Protein AF-A0A661AA73-F1 (afdb_monomer_lite)

Radius of gyration: 18.54 Å; chains: 1; bounding box: 56×27×52 Å

Sequence (148 aa):
MERRIKIKQYLFYMFFAGVAICINLLTQMLVKKSLVNFAGEVKYHGYDLIYWIQLVSGTITGFVFKFIVDKFYIFGEKFCSLQRTAGQFILYTGFAVFTTMIFWGTETLFRFVFSFENREILGGLIGLIIGYTTKYLLDRRWVFTQRY

Structure (mmCIF, N/CA/C/O backbone):
data_AF-A0A661AA73-F1
#
_entry.id   AF-A0A661AA73-F1
#
loop_
_atom_site.group_PDB
_atom_site.id
_atom_site.type_symbol
_atom_site.label_atom_id
_atom_site.label_alt_id
_atom_site.label_comp_id
_atom_site.label_asym_id
_atom_site.label_entity_id
_atom_site.label_seq_id
_atom_site.pdbx_PDB_ins_code
_atom_site.Cartn_x
_atom_site.Cartn_y
_atom_site.Cartn_z
_atom_site.occupancy
_atom_site.B_iso_or_equiv
_atom_site.auth_seq_id
_atom_site.auth_comp_id
_atom_site.auth_asym_id
_atom_site.auth_atom_id
_atom_site.pdbx_PDB_model_num
ATOM 1 N N . MET A 1 1 ? -29.811 3.913 8.322 1.00 63.53 1 MET A N 1
ATOM 2 C CA . MET A 1 1 ? -28.695 4.661 8.953 1.00 63.53 1 MET A CA 1
ATOM 3 C C . MET A 1 1 ? -27.362 3.919 8.819 1.00 63.53 1 MET A C 1
ATOM 5 O O . MET A 1 1 ? -26.413 4.486 8.293 1.00 63.53 1 MET A O 1
ATOM 9 N N . GLU A 1 2 ? -27.312 2.632 9.171 1.00 74.81 2 GLU A N 1
ATOM 10 C CA . GLU A 1 2 ? -26.103 1.788 9.152 1.00 74.81 2 GLU A CA 1
ATOM 11 C C . GLU A 1 2 ? -25.366 1.719 7.794 1.00 74.81 2 GLU A C 1
ATOM 13 O O . GLU A 1 2 ? -24.146 1.866 7.737 1.00 74.81 2 GLU A O 1
ATOM 18 N N . ARG A 1 3 ? -26.093 1.593 6.671 1.00 74.69 3 ARG A N 1
ATOM 19 C CA . ARG A 1 3 ? -25.500 1.588 5.315 1.00 74.69 3 ARG A CA 1
ATOM 20 C C . ARG A 1 3 ? -24.687 2.855 5.015 1.00 74.69 3 ARG A C 1
ATOM 22 O O . ARG A 1 3 ? -23.620 2.766 4.417 1.00 74.69 3 ARG A O 1
ATOM 29 N N . ARG A 1 4 ? -25.156 4.029 5.463 1.00 71.56 4 ARG A N 1
ATOM 30 C CA . ARG A 1 4 ? -24.445 5.306 5.261 1.00 71.56 4 ARG A CA 1
ATOM 31 C C . ARG A 1 4 ? -23.136 5.361 6.055 1.00 71.56 4 ARG A C 1
ATOM 33 O O . ARG A 1 4 ? -22.165 5.926 5.566 1.00 71.56 4 ARG A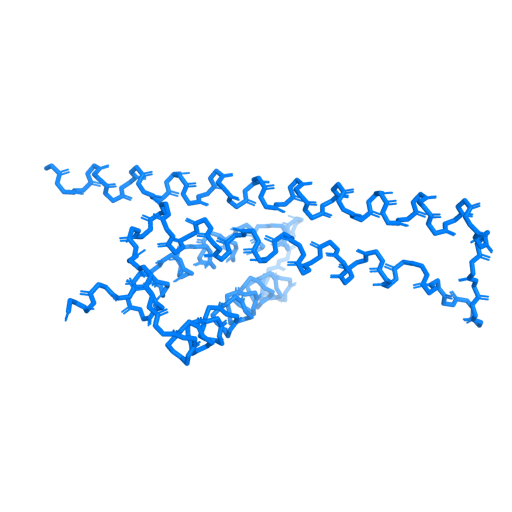 O 1
ATOM 40 N N . ILE A 1 5 ? -23.094 4.746 7.238 1.00 75.62 5 ILE A N 1
ATOM 41 C CA . ILE A 1 5 ? -21.888 4.672 8.078 1.00 75.62 5 ILE A CA 1
ATOM 42 C C . ILE A 1 5 ? -20.822 3.798 7.404 1.00 75.62 5 ILE A C 1
ATOM 44 O O . ILE A 1 5 ? -19.671 4.213 7.295 1.00 75.62 5 ILE A O 1
ATOM 48 N N . LYS A 1 6 ? -21.216 2.635 6.865 1.00 79.62 6 LYS A N 1
ATOM 49 C CA . LYS A 1 6 ? -20.295 1.726 6.155 1.00 79.62 6 LYS A CA 1
ATOM 50 C C . LYS A 1 6 ? -19.690 2.373 4.900 1.00 79.62 6 LYS A C 1
ATOM 52 O O . LYS A 1 6 ? -18.494 2.237 4.671 1.00 79.62 6 LYS A O 1
ATOM 57 N N . ILE A 1 7 ? -20.486 3.128 4.133 1.00 83.44 7 ILE A N 1
ATOM 58 C CA . ILE A 1 7 ? -19.994 3.860 2.951 1.00 83.44 7 ILE A CA 1
ATOM 59 C C . ILE A 1 7 ? -18.974 4.929 3.355 1.00 83.44 7 ILE A C 1
ATOM 61 O O . ILE A 1 7 ? -17.910 5.006 2.751 1.00 83.44 7 ILE A O 1
ATOM 65 N N . LYS A 1 8 ? -19.252 5.721 4.400 1.00 86.56 8 LYS A N 1
ATOM 66 C CA . LYS A 1 8 ? -18.293 6.723 4.890 1.00 86.56 8 LYS A CA 1
ATOM 67 C C . LYS A 1 8 ? -16.967 6.084 5.313 1.00 86.56 8 LYS A C 1
ATOM 69 O O . LYS A 1 8 ? -15.920 6.571 4.907 1.00 86.56 8 LYS A O 1
ATOM 74 N N . GLN A 1 9 ? -17.006 4.984 6.068 1.00 88.12 9 GLN A N 1
ATOM 75 C CA . GLN A 1 9 ? -15.796 4.250 6.467 1.00 88.12 9 GLN A CA 1
ATOM 76 C C . GLN A 1 9 ? -14.982 3.772 5.262 1.00 88.12 9 GLN A C 1
ATOM 78 O O . GLN A 1 9 ? -13.766 3.927 5.251 1.00 88.12 9 GLN A O 1
ATOM 83 N N . TYR A 1 10 ? -15.645 3.232 4.238 1.00 87.38 10 TYR A N 1
ATOM 84 C CA . TYR A 1 10 ? -14.981 2.811 3.006 1.00 87.38 10 TYR A CA 1
ATOM 85 C C . TYR A 1 10 ? -14.327 3.988 2.262 1.00 87.38 10 TYR A C 1
ATOM 87 O O . TYR A 1 10 ? -13.188 3.881 1.815 1.00 87.38 10 TYR A O 1
ATOM 95 N N . LEU A 1 11 ? -15.001 5.139 2.174 1.00 89.25 11 LEU A N 1
ATOM 96 C CA . LEU A 1 11 ? -14.428 6.334 1.547 1.00 89.25 11 LEU A CA 1
ATOM 97 C C . LEU A 1 11 ? -13.191 6.841 2.300 1.00 89.25 11 LEU A C 1
ATOM 99 O O . LEU A 1 11 ? -12.180 7.143 1.670 1.00 89.25 11 LEU A O 1
ATOM 103 N N . PHE A 1 12 ? -13.230 6.871 3.636 1.00 91.12 12 PHE A N 1
ATOM 104 C CA . PHE A 1 12 ? -12.049 7.190 4.446 1.00 91.12 12 PHE A CA 1
ATOM 105 C C . PHE A 1 12 ? -10.926 6.172 4.241 1.00 91.12 12 PHE A C 1
ATOM 107 O O . PHE A 1 12 ? -9.774 6.562 4.074 1.00 91.12 12 PHE A O 1
ATOM 114 N N . TYR A 1 13 ? -11.257 4.881 4.194 1.00 90.75 13 TYR A N 1
ATOM 115 C CA . TYR A 1 13 ? -10.289 3.822 3.926 1.00 90.75 13 TYR A CA 1
ATOM 116 C C . TYR A 1 13 ? -9.554 4.047 2.593 1.00 90.75 13 TYR A C 1
ATOM 118 O O . TYR A 1 13 ? -8.325 3.961 2.547 1.00 90.75 13 TYR A O 1
ATOM 126 N N . MET A 1 14 ? -10.286 4.398 1.530 1.00 90.69 14 MET A N 1
ATOM 127 C CA . MET A 1 14 ? -9.707 4.709 0.217 1.00 90.69 14 MET A CA 1
ATOM 128 C C . MET A 1 14 ? -8.880 5.999 0.234 1.00 90.69 14 MET A C 1
ATOM 130 O O . MET A 1 14 ? -7.782 6.028 -0.317 1.00 90.69 14 MET A O 1
ATOM 134 N N . PHE A 1 15 ? -9.358 7.049 0.908 1.00 94.56 15 PHE A N 1
ATOM 135 C CA . PHE A 1 15 ? -8.613 8.302 1.059 1.00 94.56 15 PHE A CA 1
ATOM 136 C C . PHE A 1 15 ? -7.252 8.072 1.728 1.00 94.56 15 PHE A C 1
ATOM 138 O O . PHE A 1 15 ? -6.217 8.469 1.194 1.00 94.56 15 PHE A O 1
ATOM 145 N N . PHE A 1 16 ? -7.227 7.362 2.857 1.00 95.31 16 PHE A N 1
ATOM 146 C CA . PHE A 1 16 ? -5.982 7.073 3.566 1.00 95.31 16 PHE A CA 1
ATOM 147 C C . PHE A 1 16 ? -5.085 6.070 2.835 1.00 95.31 16 PHE A C 1
ATOM 149 O O . PHE A 1 16 ? -3.870 6.108 3.022 1.00 95.31 16 PHE A O 1
ATOM 156 N N . ALA A 1 17 ? -5.637 5.216 1.966 1.00 92.31 17 ALA A N 1
ATOM 157 C CA . ALA A 1 17 ? -4.826 4.438 1.030 1.00 92.31 17 ALA A CA 1
ATOM 158 C C . ALA A 1 17 ? -4.079 5.358 0.051 1.00 92.31 17 ALA A C 1
ATOM 160 O O . ALA A 1 17 ? -2.880 5.181 -0.148 1.00 92.31 17 ALA A O 1
ATOM 161 N N . GLY A 1 18 ? -4.746 6.390 -0.477 1.00 95.00 18 GLY A N 1
ATOM 162 C CA . GLY A 1 18 ? -4.105 7.439 -1.275 1.00 95.00 18 GLY A CA 1
ATOM 163 C C . GLY A 1 18 ? -2.997 8.171 -0.509 1.00 95.00 18 GLY A C 1
ATOM 164 O O . GLY A 1 18 ? -1.888 8.318 -1.016 1.00 95.00 18 GLY A O 1
ATOM 165 N N . VAL A 1 19 ? -3.245 8.548 0.749 1.00 97.75 19 VAL A N 1
ATOM 166 C CA . VAL A 1 19 ? -2.222 9.177 1.609 1.00 97.75 19 VAL A CA 1
ATOM 167 C C . VAL A 1 19 ? -1.027 8.245 1.841 1.00 97.75 19 VAL A C 1
ATOM 169 O O . VAL A 1 19 ? 0.116 8.688 1.767 1.00 97.75 19 VAL A O 1
ATOM 172 N N . ALA A 1 20 ? -1.265 6.951 2.069 1.00 97.06 20 ALA A N 1
ATOM 173 C CA . ALA A 1 20 ? -0.200 5.964 2.232 1.00 97.06 20 ALA A CA 1
ATOM 174 C C . ALA A 1 20 ? 0.674 5.830 0.972 1.00 97.06 20 ALA A C 1
ATOM 176 O O . ALA A 1 20 ? 1.889 5.676 1.091 1.00 97.06 20 ALA A O 1
ATOM 177 N N . ILE A 1 21 ? 0.077 5.939 -0.222 1.00 96.81 21 ILE A N 1
ATOM 178 C CA . ILE A 1 21 ? 0.811 5.978 -1.496 1.00 96.81 21 ILE A CA 1
ATOM 179 C C . ILE A 1 21 ? 1.684 7.237 -1.563 1.00 96.81 21 ILE A C 1
ATOM 181 O O . ILE A 1 21 ? 2.868 7.135 -1.877 1.00 96.81 21 ILE A O 1
ATOM 185 N N . CYS A 1 22 ? 1.147 8.407 -1.204 1.00 98.19 22 CYS A N 1
ATOM 186 C CA . CYS A 1 22 ? 1.930 9.645 -1.159 1.00 98.19 22 CYS A CA 1
ATOM 187 C C . CYS A 1 22 ? 3.109 9.548 -0.179 1.00 98.19 22 CYS A C 1
ATOM 189 O O . CYS A 1 22 ? 4.218 9.949 -0.522 1.00 98.19 22 CYS A O 1
ATOM 191 N N . ILE A 1 23 ? 2.892 8.981 1.014 1.00 98.50 23 ILE A N 1
ATOM 192 C CA . ILE A 1 23 ? 3.951 8.756 2.010 1.00 98.50 23 ILE A CA 1
ATOM 193 C C . ILE A 1 23 ? 5.013 7.806 1.460 1.00 98.50 23 ILE A C 1
ATOM 195 O O . ILE A 1 23 ? 6.197 8.106 1.566 1.00 98.50 23 ILE A O 1
ATOM 199 N N . ASN A 1 24 ? 4.600 6.697 0.838 1.00 98.56 24 ASN A N 1
ATOM 200 C CA . ASN A 1 24 ? 5.518 5.754 0.209 1.00 98.56 24 ASN A CA 1
ATOM 201 C C . ASN A 1 24 ? 6.428 6.479 -0.793 1.00 98.56 24 ASN A C 1
ATOM 203 O O . ASN A 1 24 ? 7.647 6.463 -0.626 1.00 98.56 24 ASN A O 1
ATOM 207 N N . LEU A 1 25 ? 5.844 7.178 -1.771 1.00 98.19 25 LEU A N 1
ATOM 208 C CA . LEU A 1 25 ? 6.591 7.879 -2.818 1.00 98.19 25 LEU A CA 1
ATOM 209 C C . LEU A 1 25 ? 7.501 8.976 -2.251 1.00 98.19 25 LEU A C 1
ATOM 211 O O . LEU A 1 25 ? 8.659 9.075 -2.656 1.00 98.19 25 LEU A O 1
ATOM 215 N N . LEU A 1 26 ? 7.018 9.756 -1.279 1.00 98.44 26 LEU A N 1
ATOM 216 C CA . LEU A 1 26 ? 7.818 10.790 -0.623 1.00 98.44 26 LEU A CA 1
ATOM 217 C C . LEU A 1 26 ? 9.027 10.186 0.099 1.00 98.44 26 LEU A C 1
ATOM 219 O O . LEU A 1 26 ? 10.142 10.686 -0.048 1.00 98.44 26 LEU A O 1
ATOM 223 N N . THR A 1 27 ? 8.838 9.086 0.829 1.00 98.56 27 THR A N 1
ATOM 224 C CA . THR A 1 27 ? 9.943 8.366 1.468 1.00 98.56 27 THR A CA 1
ATOM 225 C C . THR A 1 27 ? 10.942 7.863 0.432 1.00 98.56 27 THR A C 1
ATOM 227 O O . THR A 1 27 ? 12.140 8.054 0.632 1.00 98.56 27 THR A O 1
ATOM 230 N N . GLN A 1 28 ? 10.490 7.291 -0.693 1.00 98.50 28 GLN A N 1
ATOM 231 C CA . GLN A 1 28 ? 11.411 6.859 -1.752 1.00 98.50 28 GLN A CA 1
ATOM 232 C C . GLN A 1 28 ? 12.250 8.032 -2.275 1.00 98.50 28 GLN A C 1
ATOM 234 O O . GLN A 1 28 ? 13.469 7.918 -2.395 1.00 98.50 28 GLN A O 1
ATOM 239 N N . MET A 1 29 ? 11.613 9.176 -2.541 1.00 98.06 29 MET A N 1
ATOM 240 C CA . MET A 1 29 ? 12.288 10.381 -3.031 1.00 98.06 29 MET A CA 1
ATOM 241 C C . MET A 1 29 ? 13.328 10.908 -2.037 1.00 98.06 29 MET A C 1
ATOM 243 O O . MET A 1 29 ? 14.446 11.237 -2.436 1.00 98.06 29 MET A O 1
ATOM 247 N N . LEU A 1 30 ? 12.976 10.983 -0.751 1.00 98.00 30 LEU A N 1
ATOM 248 C CA . LEU A 1 30 ? 13.876 11.465 0.296 1.00 98.00 30 LEU A CA 1
ATOM 249 C C . LEU A 1 30 ? 15.050 10.508 0.512 1.00 98.00 30 LEU A C 1
ATOM 251 O O . LEU A 1 30 ? 16.190 10.961 0.558 1.00 98.00 30 LEU A O 1
ATOM 255 N N . VAL A 1 31 ? 14.797 9.198 0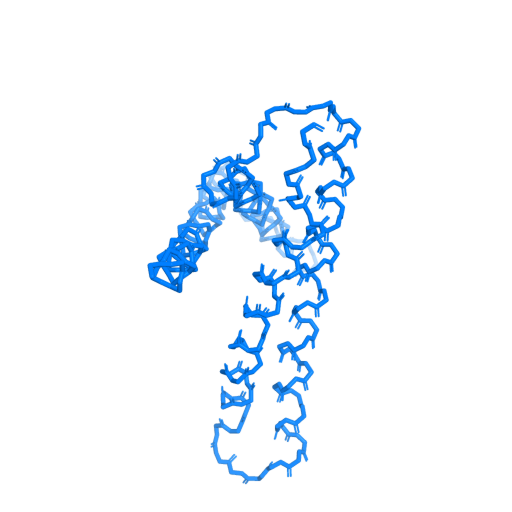.585 1.00 97.44 31 VAL A N 1
ATOM 256 C CA . VAL A 1 31 ? 15.849 8.182 0.745 1.00 97.44 31 VAL A CA 1
ATOM 257 C C . VAL A 1 31 ? 16.801 8.202 -0.446 1.00 97.44 31 VAL A C 1
ATOM 259 O O . VAL A 1 31 ? 18.012 8.269 -0.243 1.00 97.44 31 VAL A O 1
ATOM 262 N N . LYS A 1 32 ? 16.273 8.245 -1.678 1.00 96.25 32 LYS A N 1
ATOM 263 C CA . LYS A 1 32 ? 17.086 8.383 -2.893 1.00 96.25 32 LYS A CA 1
ATOM 264 C C . LYS A 1 32 ? 17.996 9.600 -2.812 1.00 96.25 32 LYS A C 1
ATOM 266 O O . LYS A 1 32 ? 19.206 9.478 -2.968 1.00 96.25 32 LYS A O 1
ATOM 271 N N . LYS A 1 33 ? 17.407 10.776 -2.567 1.00 96.12 33 LYS A N 1
ATOM 272 C CA . LYS A 1 33 ? 18.133 12.049 -2.549 1.00 96.12 33 LYS A CA 1
ATOM 273 C C . LYS A 1 33 ? 19.219 12.048 -1.476 1.00 96.12 33 LYS A C 1
ATOM 275 O O . LYS A 1 33 ? 20.344 12.440 -1.759 1.00 96.12 33 LYS A O 1
ATOM 280 N N . SER A 1 34 ? 18.902 11.582 -0.271 1.00 95.69 34 SER A N 1
ATOM 281 C CA . SER A 1 34 ? 19.855 11.524 0.838 1.00 95.69 34 SER A CA 1
ATOM 282 C C . SER A 1 34 ? 21.015 10.569 0.556 1.00 95.69 34 SER A C 1
ATOM 284 O O . SER A 1 34 ? 22.165 10.946 0.761 1.00 95.69 34 SER A O 1
ATOM 286 N N . LEU A 1 35 ? 20.738 9.362 0.051 1.00 94.94 35 LEU A N 1
ATOM 287 C CA . LEU A 1 35 ? 21.778 8.365 -0.219 1.00 94.94 35 LEU A CA 1
ATOM 288 C C . LEU A 1 35 ? 22.663 8.754 -1.404 1.00 94.94 35 LEU A C 1
ATOM 290 O O . LEU A 1 35 ? 23.879 8.633 -1.299 1.00 94.94 35 LEU A O 1
ATOM 294 N N . VAL A 1 36 ? 22.085 9.287 -2.485 1.00 94.00 36 VAL A N 1
ATOM 295 C CA . VAL A 1 36 ? 22.866 9.788 -3.630 1.00 94.00 36 VAL A CA 1
ATOM 296 C C . VAL A 1 36 ? 23.745 10.969 -3.217 1.00 94.00 36 VAL A C 1
ATOM 298 O O . VAL A 1 36 ? 24.907 11.022 -3.605 1.00 94.00 36 VAL A O 1
ATOM 301 N N . ASN A 1 37 ? 23.243 11.890 -2.390 1.00 94.50 37 ASN A N 1
ATOM 302 C CA . ASN A 1 37 ? 24.049 13.011 -1.895 1.00 94.50 37 ASN A CA 1
ATOM 303 C C . ASN A 1 37 ? 25.203 12.565 -0.984 1.00 94.50 37 ASN A C 1
ATOM 305 O O . ASN A 1 37 ? 26.219 13.249 -0.917 1.00 94.50 37 ASN A O 1
ATOM 309 N N . PHE A 1 38 ? 25.037 11.456 -0.261 1.00 92.75 38 PHE A N 1
ATOM 310 C CA . PHE A 1 38 ? 26.037 10.948 0.677 1.00 92.75 38 PHE A CA 1
ATOM 311 C C . PHE A 1 38 ? 27.087 10.050 0.008 1.00 92.75 38 PHE A C 1
ATOM 313 O O . PHE A 1 38 ? 28.273 10.180 0.296 1.00 92.75 38 PHE A O 1
ATOM 320 N N . ALA A 1 39 ? 26.660 9.138 -0.869 1.00 89.75 39 ALA A N 1
ATOM 321 C CA . ALA A 1 39 ? 27.498 8.073 -1.425 1.00 89.75 39 ALA A CA 1
ATOM 322 C C . ALA A 1 39 ? 27.685 8.146 -2.954 1.00 89.75 39 ALA A C 1
ATOM 324 O O . ALA A 1 39 ? 28.422 7.334 -3.512 1.00 89.75 39 ALA A O 1
ATOM 325 N N . GLY A 1 40 ? 27.032 9.088 -3.642 1.00 88.00 40 GLY A N 1
ATOM 326 C CA . GLY A 1 40 ? 26.944 9.103 -5.103 1.00 88.00 40 GLY A CA 1
ATOM 327 C C . GLY A 1 40 ? 26.013 8.015 -5.651 1.00 88.00 40 GLY A C 1
ATOM 328 O O . GLY A 1 40 ? 25.267 7.373 -4.912 1.00 88.00 40 GLY A O 1
ATOM 329 N N . GLU A 1 41 ? 26.029 7.801 -6.969 1.00 84.69 41 GLU A N 1
ATOM 330 C CA . GLU A 1 41 ? 25.334 6.655 -7.566 1.00 84.69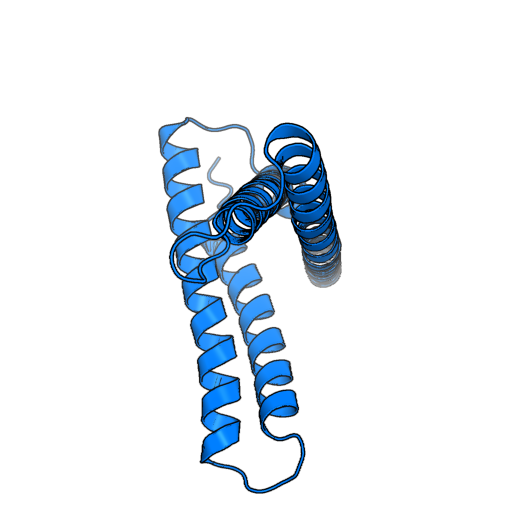 41 GLU A CA 1
ATOM 331 C C . GLU A 1 41 ? 26.101 5.358 -7.278 1.00 84.69 41 GLU A C 1
ATOM 333 O O . GLU A 1 41 ? 27.262 5.217 -7.660 1.00 84.69 41 GLU A O 1
ATOM 338 N N . VAL A 1 42 ? 25.435 4.379 -6.659 1.00 83.06 42 VAL A N 1
ATOM 339 C CA . VAL A 1 42 ? 26.025 3.066 -6.362 1.00 83.06 42 VAL A CA 1
ATOM 340 C C . VAL A 1 42 ? 25.401 2.010 -7.272 1.00 83.06 42 VAL A C 1
ATOM 342 O O . VAL A 1 42 ? 24.323 1.481 -6.992 1.00 83.06 42 VAL A O 1
ATOM 345 N N . LYS A 1 43 ? 26.097 1.696 -8.370 1.00 85.12 43 LYS A N 1
ATOM 346 C CA . LYS A 1 43 ? 25.735 0.614 -9.297 1.00 85.12 43 LYS A CA 1
ATOM 347 C C . LYS A 1 43 ? 26.716 -0.545 -9.148 1.00 85.12 43 LYS A C 1
ATOM 349 O O . LYS A 1 43 ? 27.912 -0.371 -9.355 1.00 85.12 43 LYS A O 1
ATOM 354 N N . TYR A 1 44 ? 26.214 -1.735 -8.831 1.00 78.00 44 TYR A N 1
ATOM 355 C CA . TYR A 1 44 ? 27.008 -2.964 -8.748 1.00 78.00 44 TYR A CA 1
ATOM 356 C C . TYR A 1 44 ? 26.541 -3.931 -9.835 1.00 78.00 44 TYR A C 1
ATOM 358 O O . TYR A 1 44 ? 25.382 -4.323 -9.827 1.00 78.00 44 TYR A O 1
ATOM 366 N N . HIS A 1 45 ? 27.394 -4.280 -10.807 1.00 84.00 45 HIS A N 1
ATOM 367 C CA . HIS A 1 45 ? 27.022 -5.128 -11.959 1.00 84.00 45 HIS A CA 1
ATOM 368 C C . HIS A 1 45 ? 25.722 -4.697 -12.682 1.00 84.00 45 HIS A C 1
ATOM 370 O O . HIS A 1 45 ? 24.936 -5.530 -13.122 1.00 84.00 45 HIS A O 1
ATOM 376 N N . GLY A 1 46 ? 25.470 -3.386 -12.785 1.00 83.94 46 GLY A N 1
ATOM 377 C CA . GLY A 1 46 ? 24.251 -2.834 -13.395 1.00 83.94 46 GLY A CA 1
ATOM 378 C C . GLY A 1 46 ? 23.034 -2.754 -12.463 1.00 83.94 46 GLY A C 1
ATOM 379 O O . GLY A 1 46 ? 22.037 -2.139 -12.832 1.00 83.94 46 GLY A O 1
ATOM 380 N N . TYR A 1 47 ? 23.119 -3.296 -11.246 1.00 84.81 47 TYR A N 1
ATOM 381 C CA . TYR A 1 47 ? 22.081 -3.177 -10.225 1.00 84.81 47 TYR A CA 1
ATOM 382 C C . TYR A 1 47 ? 22.245 -1.883 -9.425 1.00 84.81 47 TYR A C 1
ATOM 384 O O . TYR A 1 47 ? 23.304 -1.626 -8.850 1.00 84.81 47 TYR A O 1
ATOM 392 N N . ASP A 1 48 ? 21.181 -1.087 -9.359 1.00 90.06 48 ASP A N 1
ATOM 393 C CA . ASP A 1 48 ? 21.100 0.112 -8.524 1.00 90.06 48 ASP A CA 1
ATOM 394 C C . ASP A 1 48 ? 20.692 -0.286 -7.095 1.00 90.06 48 ASP A C 1
ATOM 396 O O . ASP A 1 48 ? 19.531 -0.594 -6.816 1.00 90.06 48 ASP A O 1
ATOM 400 N N . LEU A 1 49 ? 21.664 -0.326 -6.180 1.00 89.75 49 LEU A N 1
ATOM 401 C CA . LEU A 1 49 ? 21.421 -0.674 -4.775 1.00 89.75 49 LEU A CA 1
ATOM 402 C C . LEU A 1 49 ? 20.555 0.381 -4.074 1.00 89.75 49 LEU A C 1
ATOM 404 O O . LEU A 1 49 ? 19.715 0.036 -3.240 1.00 89.75 49 LEU A O 1
ATOM 408 N N . ILE A 1 50 ? 20.722 1.658 -4.433 1.00 92.69 50 ILE A N 1
ATOM 409 C CA . ILE A 1 50 ? 19.955 2.763 -3.850 1.00 92.69 50 ILE A CA 1
ATOM 410 C C . ILE A 1 50 ? 18.481 2.622 -4.224 1.00 92.69 50 ILE A C 1
ATOM 412 O O . ILE A 1 50 ? 17.629 2.816 -3.356 1.00 92.69 50 ILE A O 1
ATOM 416 N N . TYR A 1 51 ? 18.181 2.211 -5.461 1.00 94.06 51 TYR A N 1
ATOM 417 C CA . TYR A 1 51 ? 16.816 1.933 -5.917 1.00 94.06 51 TYR A CA 1
ATOM 418 C C . TYR A 1 51 ? 16.087 0.917 -5.021 1.00 94.06 51 TYR A C 1
ATOM 420 O O . TYR A 1 51 ? 14.949 1.146 -4.606 1.00 94.06 51 TYR A O 1
ATOM 428 N N . TRP A 1 52 ? 16.737 -0.192 -4.671 1.00 93.94 52 TRP A N 1
ATOM 429 C CA . TRP A 1 52 ? 16.114 -1.198 -3.808 1.00 93.94 52 TRP A CA 1
ATOM 430 C C . TRP A 1 52 ? 15.920 -0.693 -2.379 1.00 93.94 52 TRP A C 1
ATOM 432 O O . TRP A 1 52 ? 14.866 -0.930 -1.786 1.00 93.94 52 TRP A O 1
ATOM 442 N N . ILE A 1 53 ? 16.890 0.055 -1.843 1.00 95.12 53 ILE A N 1
ATOM 443 C CA . ILE A 1 53 ? 16.785 0.641 -0.502 1.00 95.12 53 ILE A CA 1
ATOM 444 C C . ILE A 1 53 ? 15.616 1.629 -0.442 1.00 95.12 53 ILE A C 1
ATOM 446 O O . ILE A 1 53 ? 14.764 1.498 0.437 1.00 95.12 53 ILE A O 1
ATOM 450 N N . GLN A 1 54 ? 15.510 2.565 -1.395 1.00 96.62 54 GLN A N 1
ATOM 451 C CA . GLN A 1 54 ? 14.382 3.502 -1.426 1.00 96.62 54 GLN A CA 1
ATOM 452 C C . GLN A 1 54 ? 13.041 2.763 -1.551 1.00 96.62 54 GLN A C 1
ATOM 454 O O . GLN A 1 54 ? 12.105 3.110 -0.834 1.00 96.62 54 GLN A O 1
ATOM 459 N N . LEU A 1 55 ? 12.950 1.724 -2.395 1.00 97.12 55 LEU A N 1
ATOM 460 C CA . LEU A 1 55 ? 11.718 0.972 -2.647 1.00 97.12 55 LEU A CA 1
ATOM 461 C C . LEU A 1 55 ? 11.234 0.267 -1.375 1.00 97.12 55 LEU A C 1
ATOM 463 O O . LEU A 1 55 ? 10.058 0.365 -1.011 1.00 97.12 55 LEU A O 1
ATOM 467 N N . VAL A 1 56 ? 12.149 -0.408 -0.675 1.00 97.25 56 VAL A N 1
ATOM 468 C CA . VAL A 1 56 ? 11.861 -1.089 0.591 1.00 97.25 56 VAL A CA 1
ATOM 469 C C . VAL A 1 56 ? 11.481 -0.075 1.666 1.00 97.25 56 VAL A C 1
ATOM 471 O O . VAL A 1 56 ? 10.457 -0.256 2.325 1.00 97.25 56 VAL A O 1
ATOM 474 N N . SER A 1 57 ? 12.233 1.021 1.812 1.00 97.81 57 SER A N 1
ATOM 475 C CA . SER A 1 57 ? 11.914 2.072 2.785 1.00 97.81 57 SER A CA 1
ATOM 476 C C . SER A 1 57 ? 10.526 2.668 2.548 1.00 97.81 57 SER A C 1
ATOM 478 O O . SER A 1 57 ? 9.720 2.705 3.474 1.00 97.81 57 SER A O 1
ATOM 480 N N . GLY A 1 58 ? 10.204 3.066 1.313 1.00 97.81 58 GLY A N 1
ATOM 481 C CA . GLY A 1 58 ? 8.888 3.614 0.975 1.00 97.81 58 GLY A CA 1
ATOM 482 C C . GLY A 1 58 ? 7.754 2.627 1.239 1.00 97.81 58 GLY A C 1
ATOM 483 O O . GLY A 1 58 ? 6.730 2.997 1.820 1.00 97.81 58 GLY A O 1
ATOM 484 N N . THR A 1 59 ? 7.960 1.355 0.887 1.00 96.12 59 THR A N 1
ATOM 485 C CA . THR A 1 59 ? 6.989 0.282 1.138 1.00 96.12 59 THR A CA 1
ATOM 486 C C . THR A 1 59 ? 6.731 0.105 2.626 1.00 96.12 59 THR A C 1
ATOM 488 O O . THR A 1 59 ? 5.574 0.136 3.039 1.00 96.12 59 THR A O 1
ATOM 491 N N . ILE A 1 60 ? 7.781 -0.002 3.443 1.00 96.75 60 ILE A N 1
ATOM 492 C CA . ILE A 1 60 ? 7.646 -0.149 4.896 1.00 96.75 60 ILE A CA 1
ATOM 493 C C . ILE A 1 60 ? 6.913 1.056 5.487 1.00 96.75 60 ILE A C 1
ATOM 495 O O . ILE A 1 60 ? 5.923 0.877 6.194 1.00 96.75 60 ILE A O 1
ATOM 499 N N . THR A 1 61 ? 7.351 2.281 5.187 1.00 98.00 61 THR A N 1
ATOM 500 C CA . THR A 1 61 ? 6.771 3.483 5.803 1.00 98.00 61 THR A CA 1
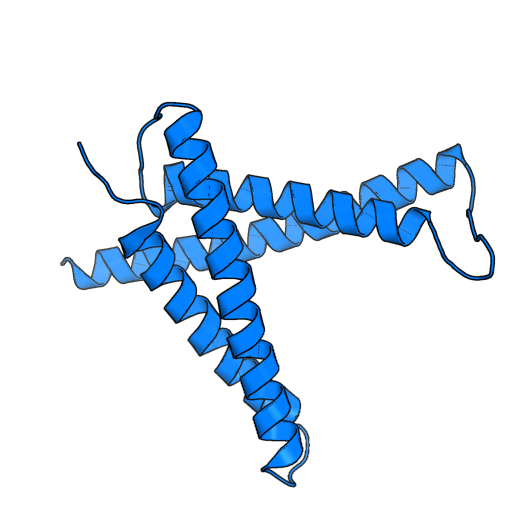ATOM 501 C C . THR A 1 61 ? 5.305 3.672 5.416 1.00 98.00 61 THR A C 1
ATOM 503 O O . THR A 1 61 ? 4.466 3.886 6.293 1.00 98.00 61 THR A O 1
ATOM 506 N N . GLY A 1 62 ? 4.968 3.530 4.130 1.00 97.31 62 GLY A N 1
ATOM 507 C CA . GLY A 1 62 ? 3.582 3.629 3.666 1.00 97.31 62 GLY A CA 1
ATOM 508 C C . GLY A 1 62 ? 2.689 2.532 4.253 1.00 97.31 62 GLY A C 1
ATOM 509 O O . GLY A 1 62 ? 1.563 2.803 4.676 1.00 97.31 62 GLY A O 1
ATOM 510 N N . PHE A 1 63 ? 3.196 1.299 4.341 1.00 95.38 63 PHE A N 1
ATOM 511 C CA . PHE A 1 63 ? 2.434 0.163 4.856 1.00 95.38 63 PHE A CA 1
ATOM 512 C C . PHE A 1 63 ? 2.198 0.250 6.368 1.00 95.38 63 PHE A C 1
ATOM 514 O O . PHE A 1 63 ? 1.075 0.032 6.824 1.00 95.38 63 PHE A O 1
ATOM 521 N N . VAL A 1 64 ? 3.217 0.637 7.144 1.00 96.31 64 VAL A N 1
ATOM 522 C CA . VAL A 1 64 ? 3.098 0.871 8.593 1.00 96.31 64 VAL A CA 1
ATOM 523 C C . VAL A 1 64 ? 2.114 2.001 8.876 1.00 96.31 64 VAL A C 1
ATOM 525 O O . VAL A 1 64 ? 1.223 1.830 9.708 1.00 96.31 64 VAL A O 1
ATOM 528 N N . PHE A 1 65 ? 2.216 3.123 8.153 1.00 97.62 65 PHE A N 1
ATOM 529 C CA . PHE A 1 65 ? 1.247 4.214 8.263 1.00 97.62 65 PHE A CA 1
ATOM 530 C C . PHE A 1 65 ? -0.179 3.707 8.028 1.00 97.62 65 PHE A C 1
ATOM 532 O O . PHE A 1 65 ? -1.062 3.939 8.855 1.00 97.62 65 PHE A O 1
ATOM 539 N N . LYS A 1 66 ? -0.397 2.965 6.936 1.00 95.75 66 LYS A N 1
ATOM 540 C CA . LYS A 1 66 ? -1.726 2.451 6.599 1.00 95.75 66 LYS A CA 1
ATOM 541 C C . LYS A 1 66 ? -2.263 1.513 7.676 1.00 95.75 66 LYS A C 1
ATOM 543 O O . LYS A 1 66 ? -3.415 1.657 8.066 1.00 95.75 66 LYS A O 1
ATOM 548 N N . PHE A 1 67 ? -1.434 0.605 8.187 1.00 95.69 67 PHE A N 1
ATOM 549 C CA . PHE A 1 67 ? -1.826 -0.314 9.253 1.00 95.69 67 PHE A CA 1
ATOM 550 C C . PHE A 1 67 ? -2.272 0.429 10.520 1.00 95.69 67 PHE A C 1
ATOM 552 O O . PHE A 1 67 ? -3.316 0.108 11.087 1.00 95.69 67 PHE A O 1
ATOM 559 N N . ILE A 1 68 ? -1.517 1.447 10.947 1.00 95.12 68 ILE A N 1
ATOM 560 C CA . ILE A 1 68 ? -1.847 2.264 12.125 1.00 95.12 68 ILE A CA 1
ATOM 561 C C . ILE A 1 68 ? -3.162 3.016 11.901 1.00 95.12 68 ILE A C 1
ATOM 563 O O . ILE A 1 68 ? -4.043 2.994 12.764 1.00 95.12 68 ILE A O 1
ATOM 567 N N . VAL A 1 69 ? -3.315 3.658 10.739 1.00 95.69 69 VAL A N 1
ATOM 568 C CA . VAL A 1 69 ? -4.525 4.416 10.409 1.00 95.69 69 VAL A CA 1
ATOM 569 C C . VAL A 1 69 ? -5.752 3.513 10.353 1.00 95.69 69 VAL A C 1
ATOM 571 O O . VAL A 1 69 ? -6.791 3.846 10.923 1.00 95.69 69 VAL A O 1
ATOM 574 N N . ASP A 1 70 ? -5.634 2.347 9.725 1.00 94.31 70 ASP A N 1
ATOM 575 C CA . ASP A 1 70 ? -6.737 1.398 9.643 1.00 94.31 70 ASP A CA 1
ATOM 576 C C . ASP A 1 70 ? -7.152 0.908 11.017 1.00 94.31 70 ASP A C 1
ATOM 578 O O . ASP A 1 70 ? -8.337 0.958 11.356 1.00 94.31 70 ASP A O 1
ATOM 582 N N . LYS A 1 71 ? -6.171 0.511 11.828 1.00 93.19 71 LYS A N 1
ATOM 583 C CA . LYS A 1 71 ? -6.403 0.015 13.177 1.00 93.19 71 LYS A CA 1
ATOM 584 C C . LYS A 1 71 ? -7.155 1.032 14.031 1.00 93.19 71 LYS A C 1
ATOM 586 O O . LYS A 1 71 ? -8.212 0.710 14.567 1.00 93.19 71 LYS A O 1
ATOM 591 N N . PHE A 1 72 ? -6.633 2.252 14.146 1.00 92.94 72 PHE A N 1
ATOM 592 C CA . PHE A 1 72 ? -7.134 3.222 15.124 1.00 92.94 72 PHE A CA 1
ATOM 593 C C . PHE A 1 72 ? -8.224 4.152 14.584 1.00 92.94 72 PHE A C 1
ATOM 595 O O . PHE A 1 72 ? -9.130 4.508 15.333 1.00 92.94 72 PHE A O 1
ATOM 602 N N . TYR A 1 73 ? -8.176 4.537 13.306 1.00 91.44 73 TYR A N 1
ATOM 603 C CA . TYR A 1 73 ? -9.070 5.564 12.753 1.00 91.44 73 TYR A CA 1
ATOM 604 C C . TYR A 1 73 ? -10.180 4.989 11.872 1.00 91.44 73 TYR A C 1
ATOM 606 O O . TYR A 1 73 ? -11.307 5.477 11.929 1.00 91.44 73 TYR A O 1
ATOM 614 N N . ILE A 1 74 ? -9.902 3.955 11.070 1.00 92.00 74 ILE A N 1
ATOM 615 C CA . ILE A 1 74 ? -10.932 3.358 10.202 1.00 92.00 74 ILE A CA 1
ATOM 616 C C . ILE A 1 74 ? -11.800 2.367 10.978 1.00 92.00 74 ILE A C 1
ATOM 618 O O . ILE A 1 74 ? -13.031 2.448 10.930 1.00 92.00 74 ILE A O 1
ATOM 622 N N . PHE A 1 75 ? -11.163 1.434 11.688 1.00 90.50 75 PHE A N 1
ATOM 623 C CA . PHE A 1 75 ? -11.843 0.351 12.402 1.00 90.50 75 PHE A CA 1
ATOM 624 C C . PHE A 1 75 ? -11.991 0.606 13.909 1.00 90.50 75 PHE A C 1
ATOM 626 O O . PHE A 1 75 ? -12.748 -0.104 14.578 1.00 90.50 75 PHE A O 1
ATOM 633 N N . GLY A 1 76 ? -11.350 1.658 14.431 1.00 88.06 76 GLY A N 1
ATOM 634 C CA . GLY A 1 76 ? -11.554 2.131 15.802 1.00 88.06 76 GLY A CA 1
ATOM 635 C C . GLY A 1 76 ? -11.147 1.116 16.868 1.00 88.06 76 GLY A C 1
ATOM 636 O O . GLY A 1 76 ? -11.773 1.048 17.925 1.00 88.06 76 GLY A O 1
ATOM 637 N N . GLU A 1 77 ? -10.157 0.273 16.583 1.00 87.56 77 GLU A N 1
ATOM 638 C CA . GLU A 1 77 ? -9.679 -0.713 17.539 1.00 87.56 77 GLU A CA 1
ATOM 639 C C . GLU A 1 77 ? -8.829 -0.052 18.630 1.00 87.56 77 GLU A C 1
ATOM 641 O O . GLU A 1 77 ? -8.021 0.839 18.372 1.00 87.56 77 GLU A O 1
ATOM 646 N N . LYS A 1 78 ? -9.004 -0.504 19.874 1.00 86.81 78 LYS A N 1
ATOM 647 C CA . LYS A 1 78 ? -8.230 -0.021 21.022 1.00 86.81 78 LYS A CA 1
ATOM 648 C C . LYS A 1 78 ? -6.816 -0.607 21.028 1.00 86.81 78 LYS A C 1
ATOM 650 O O . LYS A 1 78 ? -6.533 -1.630 20.399 1.00 86.81 78 LYS A O 1
ATOM 655 N N . PHE A 1 79 ? -5.923 0.018 21.794 1.00 86.62 79 PHE A N 1
ATOM 656 C CA . PHE A 1 79 ? -4.608 -0.555 22.073 1.00 86.62 79 PHE A CA 1
ATOM 657 C C . PHE A 1 79 ? -4.752 -1.963 22.664 1.00 86.62 79 PHE A C 1
ATOM 659 O O . PHE A 1 79 ? -5.580 -2.206 23.538 1.00 86.62 79 PHE A O 1
ATOM 666 N N . CYS A 1 80 ? -3.949 -2.889 22.149 1.00 86.56 80 CYS A N 1
ATOM 667 C CA . CYS A 1 80 ? -3.936 -4.295 22.537 1.00 86.56 80 CYS A CA 1
ATOM 668 C C . CYS A 1 80 ? -2.492 -4.741 22.787 1.00 86.56 80 CYS A C 1
ATOM 670 O O . CYS A 1 80 ? -1.552 -4.020 22.448 1.00 86.56 80 CYS A O 1
ATOM 672 N N . SER A 1 81 ? -2.308 -5.951 23.322 1.00 91.50 81 SER A N 1
ATOM 673 C CA . SER A 1 81 ? -0.976 -6.529 23.521 1.00 91.50 81 SER A CA 1
ATOM 674 C C . SER A 1 81 ? -0.156 -6.583 22.222 1.00 91.50 81 SER A C 1
ATOM 676 O O . SER A 1 81 ? -0.697 -6.638 21.108 1.00 91.50 81 SER A O 1
ATOM 678 N N . LEU A 1 82 ? 1.173 -6.601 22.367 1.00 91.44 82 LEU A N 1
ATOM 679 C CA . LEU A 1 82 ? 2.100 -6.699 21.237 1.00 91.44 82 LEU A CA 1
ATOM 680 C C . LEU A 1 82 ? 1.856 -7.974 20.418 1.00 91.44 82 LEU A C 1
ATOM 682 O O . LEU A 1 82 ? 1.831 -7.917 19.195 1.00 91.44 82 LEU A O 1
ATOM 686 N N . GLN A 1 83 ? 1.590 -9.098 21.088 1.00 93.19 83 GLN A N 1
ATOM 687 C CA . GLN A 1 83 ? 1.292 -10.387 20.454 1.00 93.19 83 GLN A CA 1
ATOM 688 C C . GLN A 1 83 ? 0.048 -10.310 19.557 1.00 93.19 83 GLN A C 1
ATOM 690 O O . GLN A 1 83 ? 0.090 -10.735 18.403 1.00 93.19 83 GLN A O 1
ATOM 695 N N . ARG A 1 84 ? -1.046 -9.703 20.047 1.00 90.25 84 ARG A N 1
ATOM 696 C CA . ARG A 1 84 ? -2.263 -9.500 19.245 1.00 90.25 84 ARG A CA 1
ATOM 697 C C . ARG A 1 84 ? -1.988 -8.576 18.063 1.00 90.25 84 ARG A C 1
ATOM 699 O O . ARG A 1 84 ? -2.376 -8.892 16.945 1.00 90.25 84 ARG A O 1
ATOM 706 N N . THR A 1 85 ? -1.277 -7.473 18.290 1.00 91.88 85 THR A N 1
ATOM 707 C CA . THR A 1 85 ? -0.928 -6.522 17.223 1.00 91.88 85 THR A CA 1
ATOM 708 C C . THR A 1 85 ? -0.043 -7.161 16.147 1.00 91.88 85 THR A C 1
ATOM 710 O O . THR A 1 85 ? -0.270 -6.925 14.964 1.00 91.88 85 THR A O 1
ATOM 713 N N . ALA A 1 86 ? 0.910 -8.013 16.529 1.00 92.31 86 ALA A N 1
ATOM 714 C CA . ALA A 1 86 ? 1.738 -8.764 15.590 1.00 92.31 86 ALA A CA 1
ATOM 715 C C . ALA A 1 86 ? 0.903 -9.755 14.761 1.00 92.31 86 ALA A C 1
ATOM 717 O O . ALA A 1 86 ? 1.030 -9.785 13.539 1.00 92.31 86 ALA A O 1
ATOM 718 N N . GLY A 1 87 ? -0.013 -10.499 15.393 1.00 94.12 87 GLY A N 1
ATOM 719 C CA . GLY A 1 87 ? -0.944 -11.384 14.682 1.00 94.12 87 GLY A CA 1
ATOM 720 C C . GLY A 1 87 ? -1.821 -10.634 13.673 1.00 94.12 87 GLY A C 1
ATOM 721 O O . GLY A 1 87 ? -2.000 -11.084 12.542 1.00 94.12 87 GLY A O 1
ATOM 722 N N . GLN A 1 88 ? -2.300 -9.443 14.041 1.00 94.44 88 GLN A N 1
ATOM 723 C CA . GLN A 1 88 ? -3.039 -8.562 13.132 1.00 94.44 88 GLN A CA 1
ATOM 724 C C . GLN A 1 88 ? -2.186 -8.103 11.962 1.00 94.44 88 GLN A C 1
ATOM 726 O O . GLN A 1 88 ? -2.651 -8.132 10.830 1.00 94.44 88 GLN A O 1
ATOM 731 N N . PHE A 1 89 ? -0.943 -7.703 12.219 1.00 93.88 89 PHE A N 1
ATOM 732 C CA . PHE A 1 89 ? -0.031 -7.275 11.168 1.00 93.88 89 PHE A CA 1
ATOM 733 C C . PHE A 1 89 ? 0.249 -8.405 10.167 1.00 93.88 89 PHE A C 1
ATOM 735 O O . PHE A 1 89 ? 0.235 -8.169 8.959 1.00 93.88 89 PHE A O 1
ATOM 742 N N . ILE A 1 90 ? 0.418 -9.643 10.646 1.00 95.38 90 ILE A N 1
ATOM 743 C CA . ILE A 1 90 ? 0.597 -10.827 9.793 1.00 95.38 90 ILE A CA 1
ATOM 744 C C . ILE A 1 90 ? -0.640 -11.061 8.920 1.00 95.38 90 ILE A C 1
ATOM 746 O O . ILE A 1 90 ? -0.505 -11.165 7.703 1.00 95.38 90 ILE A O 1
ATOM 750 N N . LEU A 1 91 ? -1.844 -11.092 9.506 1.00 95.69 91 LEU A N 1
ATOM 751 C CA . LEU A 1 91 ? -3.088 -11.269 8.743 1.00 95.69 91 LEU A CA 1
ATOM 752 C C . LEU A 1 91 ? -3.305 -10.133 7.739 1.00 95.69 91 LEU A C 1
ATOM 754 O O . LEU A 1 91 ? -3.616 -10.378 6.577 1.00 95.69 91 LEU A O 1
ATOM 758 N N . TYR A 1 92 ? -3.089 -8.894 8.173 1.00 95.19 92 TYR A N 1
ATOM 759 C CA . TYR A 1 92 ? -3.216 -7.701 7.344 1.00 95.19 92 TYR A CA 1
ATOM 760 C C . TYR A 1 92 ? -2.280 -7.753 6.130 1.00 95.19 92 TYR A C 1
ATOM 762 O O . TYR A 1 92 ? -2.696 -7.451 5.008 1.00 95.19 92 TYR A O 1
ATOM 770 N N . THR A 1 93 ? -1.034 -8.187 6.344 1.00 94.62 93 THR A N 1
ATOM 771 C CA . THR A 1 93 ? -0.033 -8.382 5.287 1.00 94.62 93 THR A CA 1
ATOM 772 C C . THR A 1 93 ? -0.405 -9.540 4.370 1.00 94.62 93 THR A C 1
ATOM 774 O O . THR A 1 93 ? -0.395 -9.376 3.151 1.00 94.62 93 THR A O 1
ATOM 777 N N . GLY A 1 94 ? -0.814 -10.680 4.929 1.00 97.31 94 GLY A N 1
ATOM 778 C CA . GLY A 1 94 ? -1.271 -11.836 4.157 1.00 97.31 94 GLY A CA 1
ATOM 779 C C . GLY A 1 94 ? -2.450 -11.494 3.245 1.00 97.31 94 GLY A C 1
ATOM 780 O O . GLY A 1 94 ? -2.440 -11.839 2.064 1.00 97.31 94 GLY A O 1
ATOM 781 N N . PHE A 1 95 ? -3.425 -10.731 3.745 1.00 96.44 95 PHE A N 1
ATOM 782 C CA . PHE A 1 95 ? -4.538 -10.250 2.930 1.00 96.44 95 PHE A CA 1
ATOM 783 C C . PHE A 1 95 ? -4.111 -9.244 1.871 1.00 96.44 95 PHE A C 1
ATOM 785 O O . PHE A 1 95 ? -4.656 -9.289 0.773 1.00 96.44 95 PHE A O 1
ATOM 792 N N . ALA A 1 96 ? -3.138 -8.371 2.152 1.00 93.94 96 ALA A N 1
ATOM 793 C CA . ALA A 1 96 ? -2.611 -7.462 1.138 1.00 93.94 96 ALA A CA 1
ATOM 794 C C . ALA A 1 96 ? -2.030 -8.256 -0.042 1.00 93.94 96 ALA A C 1
ATOM 796 O O . ALA A 1 96 ? -2.452 -8.047 -1.178 1.00 93.94 96 ALA A O 1
ATOM 797 N N . VAL A 1 97 ? -1.165 -9.236 0.241 1.00 96.38 97 VAL A N 1
ATOM 798 C CA . VAL A 1 97 ? -0.574 -10.125 -0.772 1.00 96.38 97 VAL A CA 1
ATOM 799 C C . VAL A 1 97 ? -1.654 -10.897 -1.535 1.00 96.38 97 VAL A C 1
ATOM 801 O O . VAL A 1 97 ? -1.648 -10.906 -2.764 1.00 96.38 97 VAL A O 1
ATOM 804 N N . PHE A 1 98 ? -2.621 -11.488 -0.828 1.00 97.62 98 PHE A N 1
ATOM 805 C CA . PHE A 1 98 ? -3.742 -12.201 -1.445 1.00 97.62 98 PHE A CA 1
ATOM 806 C C . PHE A 1 98 ? -4.532 -11.313 -2.418 1.00 97.62 98 PHE A C 1
ATOM 808 O O . PHE A 1 98 ? -4.800 -11.711 -3.549 1.00 97.62 98 PHE A O 1
ATOM 815 N N . THR A 1 99 ? -4.864 -10.081 -2.025 1.00 96.31 99 THR A N 1
ATOM 816 C CA . THR A 1 99 ? -5.610 -9.166 -2.901 1.00 96.31 99 THR A CA 1
ATOM 817 C C . THR A 1 99 ? -4.783 -8.647 -4.076 1.00 96.31 99 THR A C 1
ATOM 819 O O . THR A 1 99 ? -5.342 -8.423 -5.148 1.00 96.31 99 THR A O 1
ATOM 822 N N . THR A 1 100 ? -3.460 -8.536 -3.932 1.00 95.31 100 THR A N 1
ATOM 823 C CA . THR A 1 100 ? -2.560 -8.247 -5.059 1.00 95.31 100 THR A CA 1
ATOM 824 C C . THR A 1 100 ? -2.571 -9.382 -6.083 1.00 95.31 100 THR A C 1
ATOM 826 O O . THR A 1 100 ? -2.605 -9.112 -7.281 1.00 95.31 100 THR A O 1
ATOM 829 N N . MET A 1 101 ? -2.631 -10.646 -5.642 1.00 97.62 101 MET A N 1
ATOM 830 C CA . MET A 1 101 ? -2.785 -11.781 -6.562 1.00 97.62 101 MET A CA 1
ATOM 831 C C . MET A 1 101 ? -4.118 -11.740 -7.315 1.00 97.62 101 MET A C 1
ATOM 833 O O . MET A 1 101 ? -4.150 -12.095 -8.488 1.00 97.62 101 MET A O 1
ATOM 837 N N . ILE A 1 102 ? -5.206 -11.280 -6.684 1.00 97.38 102 ILE A N 1
ATOM 838 C CA . ILE A 1 102 ? -6.492 -11.078 -7.378 1.00 97.38 102 ILE A CA 1
ATOM 839 C C . ILE A 1 102 ? -6.339 -10.036 -8.489 1.00 97.38 102 ILE A C 1
ATOM 841 O O . ILE A 1 102 ? -6.795 -10.265 -9.610 1.00 97.38 102 ILE A O 1
ATOM 845 N N . PHE A 1 103 ? -5.686 -8.910 -8.192 1.00 96.31 103 PHE A N 1
ATOM 846 C CA . PHE A 1 103 ? -5.415 -7.867 -9.179 1.00 96.31 103 PHE A CA 1
ATOM 847 C C . PHE A 1 103 ? -4.602 -8.416 -10.362 1.00 96.31 103 PHE A C 1
ATOM 849 O O . PHE A 1 103 ? -5.104 -8.410 -11.487 1.00 96.31 103 PHE A O 1
ATOM 856 N N . TRP A 1 104 ? -3.412 -8.969 -10.108 1.00 97.56 104 TRP A N 1
ATOM 857 C CA . TRP A 1 104 ? -2.548 -9.516 -11.160 1.00 97.56 104 TRP A CA 1
ATOM 858 C C . TRP A 1 104 ? -3.202 -10.666 -11.918 1.00 97.56 104 TRP A C 1
ATOM 860 O O . TRP A 1 104 ? -3.081 -10.746 -13.137 1.00 97.56 104 TRP A O 1
ATOM 870 N N . GLY A 1 105 ? -3.919 -11.547 -11.220 1.00 97.88 105 GLY A N 1
ATOM 871 C CA . GLY A 1 105 ? -4.634 -12.664 -11.825 1.00 97.88 105 GLY A CA 1
ATOM 872 C C . GLY A 1 105 ? -5.733 -12.196 -12.775 1.00 97.88 105 GLY A C 1
ATOM 873 O O . GLY A 1 105 ? -5.860 -12.743 -13.865 1.00 97.88 105 GLY A O 1
ATOM 874 N N . THR A 1 106 ? -6.479 -11.148 -12.411 1.00 97.75 106 THR A N 1
ATOM 875 C CA . THR A 1 106 ? -7.534 -10.585 -13.269 1.00 97.75 106 THR A CA 1
ATOM 876 C C . THR A 1 106 ? -6.942 -9.875 -14.486 1.00 97.75 106 THR A C 1
ATOM 878 O O . THR A 1 106 ? -7.380 -10.121 -15.607 1.00 97.75 106 THR A O 1
ATOM 881 N N . GLU A 1 107 ? -5.911 -9.049 -14.300 1.00 98.06 107 GLU A N 1
ATOM 882 C CA . GLU A 1 107 ? -5.180 -8.404 -15.401 1.00 98.06 107 GLU A CA 1
ATOM 883 C C . GLU A 1 107 ? -4.604 -9.441 -16.379 1.00 98.06 107 GLU A C 1
ATOM 885 O O . GLU A 1 107 ? -4.787 -9.345 -17.594 1.00 98.06 107 GLU A O 1
ATOM 890 N N . THR A 1 108 ? -3.976 -10.487 -15.840 1.00 97.81 108 THR A N 1
ATOM 891 C CA . THR A 1 108 ? -3.377 -11.579 -16.615 1.00 97.81 108 THR A CA 1
ATOM 892 C C . THR A 1 108 ? -4.437 -12.401 -17.344 1.00 97.81 108 THR A C 1
ATOM 894 O O . THR A 1 108 ? -4.264 -12.732 -18.514 1.00 97.81 108 THR A O 1
ATOM 897 N N . LEU A 1 109 ? -5.566 -12.697 -16.696 1.00 97.94 109 LEU A N 1
ATOM 898 C CA . LEU A 1 109 ? -6.690 -13.370 -17.342 1.00 97.94 109 LEU A CA 1
ATOM 899 C C . LEU A 1 109 ? -7.185 -12.556 -18.541 1.00 97.94 109 LEU A C 1
ATOM 901 O O . LEU A 1 109 ? -7.376 -13.109 -19.621 1.00 97.94 109 LEU A O 1
ATOM 905 N N . PHE A 1 110 ? -7.329 -11.238 -18.381 1.00 97.81 110 PHE A N 1
ATOM 906 C CA . PHE A 1 110 ? -7.762 -10.372 -19.473 1.00 97.81 110 PHE A CA 1
ATOM 907 C C . PHE A 1 110 ? -6.761 -10.337 -20.624 1.00 97.81 110 PHE A C 1
ATOM 909 O O . PHE A 1 110 ? -7.172 -10.362 -21.784 1.00 97.81 110 PHE A O 1
ATOM 916 N N . ARG A 1 111 ? -5.460 -10.335 -20.307 1.00 97.12 111 ARG A N 1
ATOM 917 C CA . ARG A 1 111 ? -4.383 -10.422 -21.296 1.00 97.12 111 ARG A CA 1
ATOM 918 C C . ARG A 1 111 ? -4.512 -11.648 -22.199 1.00 97.12 111 ARG A C 1
ATOM 920 O O . ARG A 1 111 ? -4.240 -11.524 -23.390 1.00 97.12 111 ARG A O 1
ATOM 927 N N . PHE A 1 112 ? -4.879 -12.800 -21.634 1.00 97.62 112 PHE A N 1
ATOM 928 C CA . PHE A 1 112 ? -4.916 -14.081 -22.348 1.00 97.62 112 PHE A CA 1
ATOM 929 C C . PHE A 1 112 ? -6.268 -14.408 -22.990 1.00 97.62 112 PHE A C 1
ATOM 931 O O . PHE A 1 112 ? -6.294 -15.085 -24.013 1.00 97.62 112 PHE A O 1
ATOM 938 N N . VAL A 1 113 ? -7.380 -13.966 -22.398 1.00 98.00 113 VAL A N 1
ATOM 939 C CA . VAL A 1 113 ? -8.732 -14.350 -22.843 1.00 98.00 113 VAL A CA 1
ATOM 940 C C . VAL A 1 113 ? -9.297 -13.398 -23.896 1.00 98.00 113 VAL A C 1
ATOM 942 O O . VAL A 1 113 ? -10.066 -13.829 -24.753 1.00 98.00 113 VAL A O 1
ATOM 945 N N . PHE A 1 114 ? -8.936 -12.114 -23.856 1.00 96.50 114 PHE A N 1
ATOM 946 C CA . PHE A 1 114 ? -9.501 -11.106 -24.754 1.00 96.50 114 PHE A CA 1
ATOM 947 C C . PHE A 1 114 ? -8.485 -10.607 -25.785 1.00 96.50 114 PHE A C 1
ATOM 949 O O . PHE A 1 114 ? -7.280 -10.660 -25.570 1.00 96.50 114 PHE A O 1
ATOM 956 N N . SER A 1 115 ? -8.974 -10.078 -26.910 1.00 94.44 115 SER A N 1
ATOM 957 C CA . SER A 1 115 ? -8.128 -9.663 -28.045 1.00 94.44 115 SER A CA 1
ATOM 958 C C . SER A 1 115 ? -8.309 -8.200 -28.466 1.00 94.44 115 SER A C 1
ATOM 960 O O . SER A 1 115 ? -7.935 -7.834 -29.574 1.00 94.44 115 SER A O 1
ATOM 962 N N . PHE A 1 116 ? -8.867 -7.348 -27.603 1.00 96.00 116 PHE A N 1
ATOM 963 C CA . PHE A 1 116 ? -9.013 -5.913 -27.872 1.00 96.00 116 PHE A CA 1
ATOM 964 C C . PHE A 1 116 ? -7.861 -5.088 -27.265 1.00 96.00 116 PHE A C 1
ATOM 966 O O . PHE A 1 116 ? -7.060 -5.580 -26.458 1.00 96.00 116 PHE A O 1
ATOM 973 N N . GLU A 1 117 ? -7.758 -3.831 -27.695 1.00 95.38 117 GLU A N 1
ATOM 974 C CA . GLU A 1 117 ? -6.770 -2.863 -27.210 1.00 95.38 117 GLU A CA 1
ATOM 975 C C . GLU A 1 117 ? -7.040 -2.485 -25.744 1.00 95.38 117 GLU A C 1
ATOM 977 O O . GLU A 1 117 ? -8.189 -2.331 -25.344 1.00 95.38 117 GLU A O 1
ATOM 982 N N . ASN A 1 118 ? -6.001 -2.316 -24.921 1.00 95.62 118 ASN A N 1
ATOM 983 C CA . ASN A 1 118 ? -6.131 -1.955 -23.497 1.00 95.62 118 ASN A CA 1
ATOM 984 C C . ASN A 1 118 ? -6.872 -2.986 -22.616 1.00 95.62 118 ASN A C 1
ATOM 986 O O . ASN A 1 118 ? -7.340 -2.658 -21.522 1.00 95.62 118 ASN A O 1
ATOM 990 N N . ARG A 1 119 ? -6.958 -4.248 -23.048 1.00 96.75 119 ARG A N 1
ATOM 991 C CA . ARG A 1 119 ? -7.564 -5.347 -22.272 1.00 96.75 119 ARG A CA 1
ATOM 992 C C . ARG A 1 119 ? -6.944 -5.520 -20.883 1.00 96.75 119 ARG A C 1
ATOM 994 O O . ARG A 1 119 ? -7.682 -5.708 -19.920 1.00 96.75 119 ARG A O 1
ATOM 1001 N N . GLU A 1 120 ? -5.622 -5.397 -20.758 1.00 96.25 120 GLU A N 1
ATOM 1002 C CA . GLU A 1 120 ? -4.912 -5.503 -19.480 1.00 96.25 120 GLU A CA 1
ATOM 1003 C C . GLU A 1 120 ? -5.321 -4.374 -18.530 1.00 96.25 120 GLU A C 1
ATOM 1005 O O . GLU A 1 120 ? -5.588 -4.623 -17.360 1.00 96.25 120 GLU A O 1
ATOM 1010 N N . ILE A 1 121 ? -5.484 -3.151 -19.047 1.00 96.81 121 ILE A N 1
ATOM 1011 C CA . ILE A 1 121 ? -5.932 -1.994 -18.259 1.00 96.81 121 ILE A CA 1
ATOM 1012 C C . ILE A 1 121 ? -7.345 -2.233 -17.714 1.00 96.81 121 ILE A C 1
ATOM 1014 O O . ILE A 1 121 ? -7.597 -1.980 -16.535 1.00 96.81 121 ILE A O 1
ATOM 1018 N N . LEU A 1 122 ? -8.265 -2.755 -18.537 1.00 97.50 122 LEU A N 1
ATOM 1019 C CA . LEU A 1 122 ? -9.625 -3.071 -18.086 1.00 97.50 122 LEU A CA 1
ATOM 1020 C C . LEU A 1 122 ? -9.630 -4.196 -17.039 1.00 97.50 122 LEU A C 1
ATOM 1022 O O . LEU A 1 122 ? -10.295 -4.075 -16.008 1.00 97.50 122 LEU A O 1
ATOM 1026 N N . GLY A 1 123 ? -8.863 -5.263 -17.277 1.00 97.25 123 GLY A N 1
ATOM 1027 C CA . GLY A 1 123 ? -8.711 -6.364 -16.325 1.00 97.25 123 GLY A CA 1
ATOM 1028 C C . GLY A 1 123 ? -8.095 -5.909 -15.007 1.00 97.25 123 GLY A C 1
ATOM 1029 O O . GLY A 1 123 ? -8.586 -6.263 -13.937 1.00 97.25 123 GLY A O 1
ATOM 1030 N N . GLY A 1 124 ? -7.077 -5.055 -15.075 1.00 97.25 124 GLY A N 1
ATOM 1031 C CA . GLY A 1 124 ? -6.445 -4.438 -13.919 1.00 97.25 124 GLY A CA 1
ATOM 1032 C C . GLY A 1 124 ? -7.406 -3.546 -13.138 1.00 97.25 124 GLY A C 1
ATOM 1033 O O . GLY A 1 124 ? -7.486 -3.665 -11.918 1.00 97.25 124 GLY A O 1
ATOM 1034 N N . LEU A 1 125 ? -8.209 -2.717 -13.815 1.00 97.31 125 LEU A N 1
ATOM 1035 C CA . LEU A 1 125 ? -9.230 -1.880 -13.176 1.00 97.31 125 LEU A CA 1
ATOM 1036 C C . LEU A 1 125 ? -10.256 -2.726 -12.406 1.00 97.31 125 LEU A C 1
ATOM 1038 O O . LEU A 1 125 ? -10.539 -2.449 -11.239 1.00 97.31 125 LEU A O 1
ATOM 1042 N N . ILE A 1 126 ? -10.784 -3.778 -13.036 1.00 97.25 126 ILE A N 1
ATOM 1043 C CA . ILE A 1 126 ? -11.732 -4.706 -12.401 1.00 97.25 126 ILE A CA 1
ATOM 1044 C C . ILE A 1 126 ? -11.061 -5.430 -11.229 1.00 97.25 126 ILE A C 1
ATOM 1046 O O . ILE A 1 126 ? -11.618 -5.479 -10.129 1.00 97.25 126 ILE A O 1
ATOM 1050 N N . GLY A 1 127 ? -9.843 -5.934 -11.436 1.00 97.25 127 GLY A N 1
ATOM 1051 C CA . GLY A 1 127 ? -9.044 -6.606 -10.417 1.00 97.25 127 GLY A CA 1
ATOM 1052 C C . GLY A 1 127 ? -8.778 -5.723 -9.198 1.00 97.25 127 GLY A C 1
ATOM 1053 O O . GLY A 1 127 ? -8.921 -6.185 -8.069 1.00 97.25 127 GLY A O 1
ATOM 1054 N N . LEU A 1 128 ? -8.474 -4.437 -9.400 1.00 95.00 128 LEU A N 1
ATOM 1055 C CA . LEU A 1 128 ? -8.290 -3.461 -8.324 1.00 95.00 128 LEU A CA 1
ATOM 1056 C C . LEU A 1 128 ? -9.589 -3.212 -7.552 1.00 95.00 128 LEU A C 1
ATOM 1058 O O . LEU A 1 128 ? -9.568 -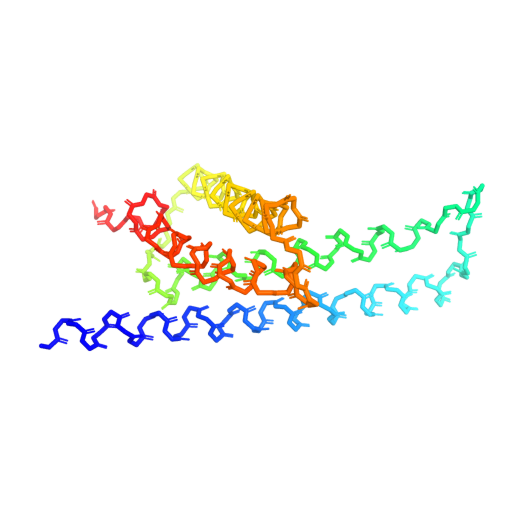3.212 -6.321 1.00 95.00 128 LEU A O 1
ATOM 1062 N N . ILE A 1 129 ? -10.727 -3.040 -8.235 1.00 94.44 129 ILE A N 1
ATOM 1063 C CA . ILE A 1 129 ? -12.030 -2.844 -7.575 1.00 94.44 129 ILE A CA 1
ATOM 1064 C C . ILE A 1 129 ? -12.372 -4.051 -6.692 1.00 94.44 129 ILE A C 1
ATOM 1066 O O . ILE A 1 129 ? -12.741 -3.884 -5.522 1.00 94.44 129 ILE A O 1
ATOM 1070 N N . ILE A 1 130 ? -12.213 -5.266 -7.226 1.00 95.94 130 ILE A N 1
ATOM 1071 C CA . ILE A 1 130 ? -12.443 -6.509 -6.480 1.00 95.94 130 ILE A CA 1
ATOM 1072 C C . ILE A 1 130 ? -11.449 -6.616 -5.321 1.00 95.94 130 ILE A C 1
ATOM 1074 O O . ILE A 1 130 ? -11.859 -6.892 -4.193 1.00 95.94 130 ILE A O 1
ATOM 1078 N N . GLY A 1 131 ? -10.164 -6.365 -5.571 1.00 95.38 131 GLY A N 1
ATOM 1079 C CA . GLY A 1 131 ? -9.089 -6.435 -4.585 1.00 95.38 131 GLY A CA 1
ATOM 1080 C C . GLY A 1 131 ? -9.320 -5.497 -3.402 1.00 95.38 131 GLY A C 1
ATOM 1081 O O . GLY A 1 131 ? -9.336 -5.955 -2.262 1.00 95.38 131 GLY A O 1
ATOM 1082 N N . TYR A 1 132 ? -9.590 -4.212 -3.646 1.00 90.81 132 TYR A N 1
ATOM 1083 C CA . TYR A 1 132 ? -9.858 -3.233 -2.585 1.00 90.81 132 TYR A CA 1
ATOM 1084 C C . TYR A 1 132 ? -11.137 -3.542 -1.805 1.00 90.81 132 TYR A C 1
ATOM 1086 O O . TYR A 1 132 ? -11.143 -3.454 -0.574 1.00 90.81 132 TYR A O 1
ATOM 1094 N N . THR A 1 133 ? -12.204 -3.950 -2.497 1.00 91.00 133 THR A N 1
ATOM 1095 C CA . THR A 1 133 ? -13.459 -4.350 -1.843 1.00 91.00 133 THR A CA 1
ATOM 1096 C C . THR A 1 133 ? -13.228 -5.563 -0.943 1.00 91.00 133 THR A C 1
ATOM 1098 O O . THR A 1 133 ? -13.608 -5.558 0.228 1.00 91.00 133 THR A O 1
ATOM 1101 N N . THR A 1 134 ? -12.543 -6.582 -1.465 1.00 94.81 134 THR A N 1
ATOM 1102 C CA . THR A 1 134 ? -12.199 -7.807 -0.734 1.00 94.81 134 THR A CA 1
ATOM 1103 C C . THR A 1 134 ? -11.300 -7.491 0.457 1.00 94.81 134 THR A C 1
ATOM 1105 O O . THR A 1 134 ? -11.581 -7.957 1.559 1.00 94.81 134 THR A O 1
ATOM 1108 N N . LYS A 1 135 ? -10.287 -6.632 0.287 1.00 93.69 135 LYS A N 1
ATOM 1109 C CA . LYS A 1 135 ? -9.391 -6.194 1.366 1.00 93.69 135 LYS A CA 1
ATOM 1110 C C . LYS A 1 135 ? -10.161 -5.539 2.506 1.00 93.69 135 LYS A C 1
ATOM 1112 O O . LYS A 1 135 ? -9.996 -5.941 3.652 1.00 93.69 135 LYS A O 1
ATOM 1117 N N . TYR A 1 136 ? -11.046 -4.590 2.195 1.00 91.38 136 TYR A N 1
ATOM 1118 C CA . TYR A 1 136 ? -11.865 -3.916 3.205 1.00 91.38 136 TYR A CA 1
ATOM 1119 C C . TYR A 1 136 ? -12.729 -4.908 3.997 1.00 91.38 136 TYR A C 1
ATOM 1121 O O . TYR A 1 136 ? -12.810 -4.830 5.225 1.00 91.38 136 TYR A O 1
ATOM 1129 N N . LEU A 1 137 ? -13.364 -5.861 3.307 1.00 92.06 137 LEU A N 1
ATOM 1130 C CA . LEU A 1 137 ? -14.177 -6.893 3.954 1.00 92.06 137 LEU A CA 1
ATOM 1131 C C . LEU A 1 137 ? -13.326 -7.826 4.823 1.00 92.06 137 LEU A C 1
ATOM 1133 O O . LEU A 1 137 ? -13.743 -8.163 5.934 1.00 92.06 137 LEU A O 1
ATOM 1137 N N . LEU A 1 138 ? -12.143 -8.213 4.334 1.00 94.88 138 LEU A N 1
ATOM 1138 C CA . LEU A 1 138 ? -11.219 -9.090 5.043 1.00 94.88 138 LEU A CA 1
ATOM 1139 C C . LEU A 1 138 ? -10.705 -8.437 6.334 1.00 94.88 138 LEU A C 1
ATOM 1141 O O . LEU A 1 138 ? -10.814 -9.011 7.419 1.00 94.88 138 LEU A O 1
ATOM 1145 N N . ASP A 1 139 ? -10.212 -7.205 6.233 1.00 93.38 139 ASP A N 1
ATOM 1146 C CA . ASP A 1 139 ? -9.660 -6.463 7.367 1.00 93.38 139 ASP A CA 1
ATOM 1147 C C . ASP A 1 139 ? -10.698 -6.235 8.453 1.00 93.38 139 ASP A C 1
ATOM 1149 O O . ASP A 1 139 ? -10.446 -6.485 9.633 1.00 93.38 139 ASP A O 1
ATOM 1153 N N . ARG A 1 140 ? -11.902 -5.831 8.043 1.00 89.50 140 ARG A N 1
ATOM 1154 C CA . ARG A 1 140 ? -13.019 -5.608 8.955 1.00 89.50 140 ARG A CA 1
ATOM 1155 C C . ARG A 1 140 ? -13.415 -6.875 9.709 1.00 89.50 140 ARG A C 1
ATOM 1157 O O . ARG A 1 140 ? -13.809 -6.797 10.871 1.00 89.50 140 ARG A O 1
ATOM 1164 N N . ARG A 1 141 ? -13.414 -8.022 9.026 1.00 91.19 141 ARG A N 1
ATOM 1165 C CA . ARG A 1 141 ? -13.952 -9.274 9.570 1.00 91.19 141 ARG A CA 1
ATOM 1166 C C . ARG A 1 141 ? -12.928 -10.065 10.374 1.00 91.19 141 ARG A C 1
ATOM 1168 O O . ARG A 1 141 ? -13.332 -10.715 11.334 1.00 91.19 141 ARG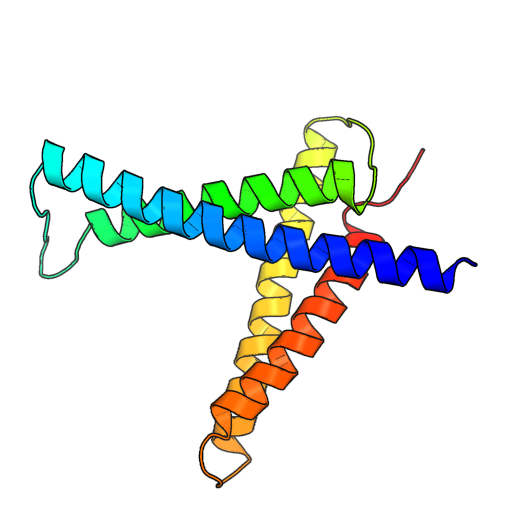 A O 1
ATOM 1175 N N . TRP A 1 142 ? -11.654 -10.039 9.987 1.00 92.62 142 TRP A N 1
ATOM 1176 C CA . TRP A 1 142 ? -10.633 -10.921 10.563 1.00 92.62 142 TRP A CA 1
ATOM 1177 C C . TRP A 1 142 ? -9.434 -10.196 11.178 1.00 92.62 142 TRP A C 1
ATOM 1179 O O . TRP A 1 142 ? -8.852 -10.734 12.114 1.00 92.62 142 TRP A O 1
ATOM 1189 N N . VAL A 1 143 ? -9.057 -9.004 10.703 1.00 92.19 143 VAL A N 1
ATOM 1190 C CA . VAL A 1 143 ? -7.890 -8.286 11.252 1.00 92.19 143 VAL A CA 1
ATOM 1191 C C . VAL A 1 143 ? -8.299 -7.449 12.460 1.00 92.19 143 VAL A C 1
ATOM 1193 O O . VAL A 1 143 ? -7.796 -7.653 13.565 1.00 92.19 143 VAL A O 1
ATOM 1196 N N . PHE A 1 144 ? -9.238 -6.527 12.264 1.00 90.00 144 PHE A N 1
ATOM 1197 C CA . PHE A 1 144 ? -9.620 -5.526 13.258 1.00 90.00 144 PHE A CA 1
ATOM 1198 C C . PHE A 1 144 ? -10.972 -5.869 13.883 1.00 90.00 144 PHE A C 1
ATOM 1200 O O . PHE A 1 144 ? -11.947 -5.119 13.805 1.00 90.00 144 PHE A O 1
ATOM 1207 N N . THR A 1 145 ? -11.059 -7.057 14.485 1.00 81.12 145 THR A N 1
ATOM 1208 C CA . THR A 1 145 ? -12.265 -7.471 15.205 1.00 81.12 145 THR A CA 1
ATOM 1209 C C . THR A 1 145 ? -12.339 -6.735 16.536 1.00 81.12 145 THR A C 1
ATOM 1211 O O . THR A 1 145 ? -11.460 -6.908 17.382 1.00 81.12 145 THR A O 1
ATOM 1214 N N . GLN A 1 146 ? -13.411 -5.976 16.770 1.00 64.44 146 GLN A N 1
ATOM 1215 C CA . GLN A 1 146 ? -13.720 -5.445 18.099 1.00 64.44 146 GLN A CA 1
ATOM 1216 C C . GLN A 1 146 ? -14.162 -6.585 19.030 1.00 64.44 146 GLN A C 1
ATOM 1218 O O . GLN A 1 146 ? -15.339 -6.752 19.332 1.00 64.44 146 GLN A O 1
ATOM 1223 N N . ARG A 1 147 ? -13.214 -7.425 19.451 1.00 51.62 147 ARG A N 1
ATOM 1224 C CA . ARG A 1 147 ? -13.377 -8.259 20.641 1.00 51.62 147 ARG A CA 1
ATOM 1225 C C . ARG A 1 147 ? -13.003 -7.393 21.838 1.00 51.62 147 ARG A C 1
ATOM 1227 O O . ARG A 1 147 ? -11.815 -7.098 22.014 1.00 51.62 147 ARG A O 1
ATOM 1234 N N . TYR A 1 148 ? -14.054 -6.921 22.513 1.00 38.69 148 TYR A N 1
ATOM 1235 C CA . TYR A 1 148 ? -14.024 -6.340 23.855 1.00 38.69 148 TYR A CA 1
ATOM 1236 C C . TYR A 1 148 ? -13.438 -7.339 24.849 1.00 38.69 148 TYR A C 1
ATOM 1238 O O . TYR A 1 148 ? -13.730 -8.547 24.689 1.00 38.69 148 TYR A O 1
#

pLDDT: mean 92.15, std 8.38, range [38.69, 98.56]

Secondary structure (DSSP, 8-state):
-HHHHHHHHHHHHHHHHHHHHHHHHHHHHHHHHHHHHHH---EETTEEHHHHHHHHHHHHHHHHHHHHHIIIIIS-PPP--HHHHHHHHHHHHHHHHHHHHHHHHHHHHHHHH--STTHHHHHHHHHHHHHHHHHHHHIIIIIS----

Foldseek 3Di:
DVVVLVVVLLVVLVVLLVVLLVQLVVQLVVQLVVCCVVPNFDADPNDGPSNVVSNVRSCVRSLVSSLVCCQCPSLNHDDDDPVLSVVLSVQLVVLLVVLVCLLVVQLVCQVPVDDDPCSSVVSNVVSVVCSSVSSVVSCNPPRRDPPD